Protein AF-A0A356X619-F1 (afdb_monomer)

pLDDT: mean 82.6, std 17.95, range [39.81, 95.94]

Structure (mmCIF, N/CA/C/O backbone):
data_AF-A0A356X619-F1
#
_entry.id   AF-A0A356X619-F1
#
loop_
_atom_site.group_PDB
_atom_site.id
_atom_site.type_symbol
_atom_site.label_atom_id
_atom_site.label_alt_id
_atom_site.label_comp_id
_atom_site.label_asym_id
_atom_site.label_entity_id
_atom_site.label_seq_id
_atom_site.pdbx_PDB_ins_code
_atom_site.Cartn_x
_atom_site.Cartn_y
_atom_site.Cartn_z
_atom_site.occupancy
_atom_site.B_iso_or_equiv
_atom_site.auth_seq_id
_atom_site.auth_comp_id
_atom_site.auth_asym_id
_atom_site.auth_atom_id
_atom_site.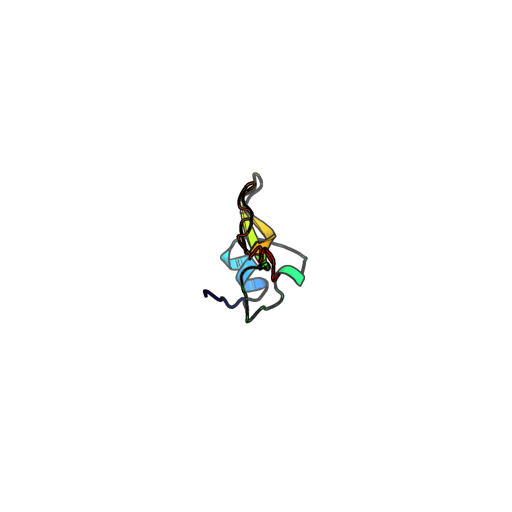pdbx_PDB_model_num
ATOM 1 N N . MET A 1 1 ? 16.925 -6.884 -10.636 1.00 67.38 1 MET A N 1
ATOM 2 C CA . MET A 1 1 ? 16.051 -5.847 -10.045 1.00 67.38 1 MET A CA 1
ATOM 3 C C . MET A 1 1 ? 14.675 -6.455 -9.821 1.00 67.38 1 MET A C 1
ATOM 5 O O . MET A 1 1 ? 14.178 -7.083 -10.747 1.00 67.38 1 MET A O 1
ATOM 9 N N . LYS A 1 2 ? 14.100 -6.352 -8.616 1.00 78.38 2 LYS A N 1
ATOM 10 C CA . LYS A 1 2 ? 12.745 -6.863 -8.344 1.00 78.38 2 LYS A CA 1
ATOM 11 C C . LYS A 1 2 ? 11.728 -5.766 -8.662 1.00 78.38 2 LYS A C 1
ATOM 13 O O . LYS A 1 2 ? 11.967 -4.613 -8.316 1.00 78.38 2 LYS A O 1
ATOM 18 N N . ARG A 1 3 ? 10.647 -6.128 -9.346 1.00 88.25 3 ARG A N 1
ATOM 19 C CA . ARG A 1 3 ? 9.518 -5.254 -9.677 1.00 88.25 3 ARG A CA 1
ATOM 20 C C . ARG A 1 3 ? 8.233 -5.959 -9.277 1.00 88.25 3 ARG A C 1
ATOM 22 O O . ARG A 1 3 ? 8.192 -7.188 -9.332 1.00 88.25 3 ARG A O 1
ATOM 29 N N . TYR A 1 4 ? 7.221 -5.187 -8.912 1.00 92.12 4 TYR A N 1
ATOM 30 C CA . TYR A 1 4 ? 5.896 -5.705 -8.586 1.00 92.12 4 TYR A CA 1
ATOM 31 C C . TYR A 1 4 ? 4.812 -4.942 -9.346 1.00 92.12 4 TYR A C 1
ATOM 33 O O . TYR A 1 4 ? 5.058 -3.866 -9.897 1.00 92.12 4 TYR A O 1
ATOM 41 N N . VAL A 1 5 ? 3.621 -5.529 -9.366 1.00 94.31 5 VAL A N 1
ATOM 42 C CA . VAL A 1 5 ? 2.394 -4.931 -9.888 1.00 94.31 5 VAL A CA 1
ATOM 43 C C . VAL A 1 5 ? 1.430 -4.780 -8.722 1.00 94.31 5 VAL A C 1
ATOM 45 O O . VAL A 1 5 ? 1.272 -5.703 -7.923 1.00 94.31 5 VAL A O 1
ATOM 48 N N . PHE A 1 6 ? 0.801 -3.618 -8.633 1.00 94.69 6 PHE A N 1
ATOM 49 C CA . PHE A 1 6 ? -0.334 -3.362 -7.767 1.00 94.69 6 PHE A CA 1
ATOM 50 C C . PHE A 1 6 ? -1.510 -2.938 -8.637 1.00 94.69 6 PHE A C 1
ATOM 52 O O . PHE A 1 6 ? -1.470 -1.883 -9.255 1.00 94.69 6 PHE A O 1
ATOM 59 N N . GLU A 1 7 ? -2.526 -3.786 -8.728 1.00 95.88 7 GLU A N 1
ATOM 60 C CA . GLU A 1 7 ? -3.718 -3.552 -9.556 1.00 95.88 7 GLU A CA 1
ATOM 61 C C . GLU A 1 7 ? -5.021 -3.919 -8.833 1.00 95.88 7 GLU A C 1
ATOM 63 O O . GLU A 1 7 ? -6.089 -3.898 -9.436 1.00 95.88 7 GLU A O 1
ATOM 68 N N . ALA A 1 8 ? -4.922 -4.282 -7.550 1.00 93.81 8 ALA A N 1
ATOM 69 C CA . ALA A 1 8 ? -6.070 -4.678 -6.749 1.00 93.81 8 ALA A CA 1
ATOM 70 C C . ALA A 1 8 ? -6.971 -3.470 -6.488 1.00 93.81 8 ALA A C 1
ATOM 72 O O . ALA A 1 8 ? -6.487 -2.388 -6.142 1.00 93.81 8 ALA A O 1
ATOM 73 N N . ASP A 1 9 ? -8.279 -3.667 -6.627 1.00 94.00 9 ASP A N 1
ATOM 74 C CA . ASP A 1 9 ? -9.241 -2.617 -6.341 1.00 94.00 9 ASP A CA 1
ATOM 75 C C . ASP A 1 9 ? -9.440 -2.412 -4.829 1.00 94.00 9 ASP A C 1
ATOM 77 O O . ASP A 1 9 ? -8.938 -3.153 -3.975 1.00 94.00 9 ASP A O 1
ATOM 81 N N . LYS A 1 10 ? -10.188 -1.362 -4.487 1.00 94.88 10 LYS A N 1
ATOM 82 C CA . LYS A 1 10 ? -10.470 -1.007 -3.096 1.00 94.88 10 LYS A CA 1
ATOM 83 C C . LYS A 1 10 ? -11.156 -2.135 -2.322 1.00 94.88 10 LYS A C 1
ATOM 85 O O . LYS A 1 10 ? -10.775 -2.395 -1.181 1.00 94.88 10 LYS A O 1
ATOM 90 N N . LEU A 1 11 ? -12.167 -2.777 -2.905 1.00 95.62 11 LEU A N 1
ATOM 91 C CA . LEU A 1 11 ? -12.971 -3.784 -2.212 1.00 95.62 11 LEU A CA 1
ATOM 92 C C . LEU A 1 11 ? -12.140 -5.030 -1.911 1.00 95.62 11 LEU A C 1
ATOM 94 O O . LEU A 1 11 ? -12.233 -5.576 -0.808 1.00 95.62 11 LEU A O 1
ATOM 98 N N . ASP A 1 12 ? -11.287 -5.437 -2.845 1.00 95.69 12 ASP A N 1
ATOM 99 C CA . ASP A 1 12 ? -10.381 -6.567 -2.673 1.00 95.69 12 ASP A CA 1
ATOM 100 C C . ASP A 1 12 ? -9.382 -6.311 -1.544 1.00 95.69 12 ASP A C 1
ATOM 102 O O . ASP A 1 12 ? -9.202 -7.155 -0.661 1.00 95.69 12 ASP A O 1
ATOM 106 N N . VAL A 1 13 ? -8.770 -5.125 -1.511 1.00 94.81 13 VAL A N 1
ATOM 107 C CA . VAL A 1 13 ? -7.808 -4.760 -0.463 1.00 94.81 13 VAL A CA 1
ATOM 108 C C . VAL A 1 13 ? -8.494 -4.666 0.904 1.00 94.81 13 VAL A C 1
ATOM 110 O O . VAL A 1 13 ? -8.014 -5.247 1.881 1.00 94.81 13 VAL A O 1
ATOM 113 N N . GLU A 1 14 ? -9.625 -3.968 0.996 1.00 95.56 14 GLU A N 1
ATOM 114 C CA . GLU A 1 14 ? -10.348 -3.789 2.260 1.00 95.56 14 GLU A CA 1
ATOM 115 C C . GLU A 1 14 ? -10.848 -5.123 2.829 1.00 95.56 14 GLU A C 1
ATOM 117 O O . GLU A 1 14 ? -10.652 -5.400 4.016 1.00 95.56 14 GLU A O 1
ATOM 122 N N . SER A 1 15 ? -11.433 -5.981 1.989 1.00 95.94 15 SER A N 1
ATOM 123 C CA . SER A 1 15 ? -11.965 -7.280 2.412 1.00 95.94 15 SER A CA 1
ATOM 124 C C . SER A 1 15 ? -10.868 -8.282 2.780 1.00 95.94 15 SER A C 1
ATOM 126 O O . SER A 1 15 ? -10.992 -8.973 3.792 1.00 95.94 15 SER A O 1
ATOM 128 N N . THR A 1 16 ? -9.770 -8.324 2.021 1.00 95.94 16 THR A N 1
ATOM 129 C CA . THR A 1 16 ? -8.659 -9.259 2.260 1.00 95.94 16 THR A CA 1
ATOM 130 C C . THR A 1 16 ? -7.901 -8.920 3.537 1.00 95.94 16 THR A C 1
ATOM 132 O O . THR A 1 16 ? -7.550 -9.809 4.317 1.00 95.94 16 THR A O 1
ATOM 135 N N . PHE A 1 17 ? -7.636 -7.633 3.776 1.00 94.44 17 PHE A N 1
ATOM 136 C CA . PHE A 1 17 ? -6.790 -7.208 4.892 1.00 94.44 17 PHE A CA 1
ATOM 137 C C . PHE A 1 17 ? -7.575 -6.748 6.122 1.00 94.44 17 PHE A C 1
ATOM 139 O O . PHE A 1 17 ? -6.977 -6.625 7.197 1.00 94.44 17 PHE A O 1
ATOM 146 N N . GLY A 1 18 ? -8.894 -6.571 6.004 1.00 94.12 18 GLY A N 1
ATOM 147 C CA . GLY A 1 18 ? -9.754 -6.091 7.085 1.00 94.12 18 GLY A CA 1
ATOM 148 C C . GLY A 1 18 ? -9.482 -4.628 7.431 1.00 94.12 18 GLY A C 1
ATOM 149 O O . GLY A 1 18 ? -9.503 -4.262 8.603 1.00 94.12 18 GLY A O 1
ATOM 150 N N . VAL A 1 19 ? -9.170 -3.814 6.422 1.00 94.75 19 VAL A N 1
ATOM 151 C CA . VAL A 1 19 ? -8.894 -2.376 6.555 1.00 94.75 19 VAL A CA 1
ATOM 152 C C . VAL A 1 19 ? -10.002 -1.564 5.901 1.00 94.75 19 VAL A C 1
ATOM 154 O O . VAL A 1 19 ? -10.755 -2.088 5.085 1.00 94.75 19 VAL A O 1
ATOM 157 N N . LYS A 1 20 ? -10.102 -0.280 6.250 1.00 92.94 20 LYS A N 1
ATOM 158 C CA . LYS A 1 20 ? -10.998 0.668 5.583 1.00 92.94 20 LYS A CA 1
ATOM 159 C C . LYS A 1 20 ? -10.300 1.997 5.362 1.00 92.94 20 LYS A C 1
ATOM 161 O O . LYS A 1 20 ? -9.578 2.456 6.246 1.00 92.94 20 LYS A O 1
ATOM 166 N N . SER A 1 21 ? -10.531 2.618 4.212 1.00 91.81 21 SER A N 1
ATOM 167 C CA . SER A 1 21 ? -10.087 3.986 3.953 1.00 91.81 21 SER A CA 1
ATOM 168 C C . SER A 1 21 ? -10.945 4.679 2.906 1.00 91.81 21 SER A C 1
ATOM 170 O O . SER A 1 21 ? -11.238 4.136 1.843 1.00 91.81 21 SER A O 1
ATOM 172 N N . ASP A 1 22 ? -11.295 5.935 3.157 1.00 92.94 22 ASP A N 1
ATOM 173 C CA . ASP A 1 22 ? -12.009 6.767 2.183 1.00 92.94 22 ASP A CA 1
ATOM 174 C C . ASP A 1 22 ? -11.087 7.304 1.076 1.00 92.94 22 ASP A C 1
ATOM 176 O O . ASP A 1 22 ? -11.555 7.816 0.057 1.00 92.94 22 ASP A O 1
ATOM 180 N N . SER A 1 23 ? -9.771 7.158 1.244 1.00 91.88 23 SER A N 1
ATOM 181 C CA . SER A 1 23 ? -8.775 7.702 0.328 1.00 91.88 23 SER A CA 1
ATOM 182 C C . SER A 1 23 ? -8.579 6.815 -0.903 1.00 91.88 23 SER A C 1
ATOM 184 O O . SER A 1 23 ? -7.973 5.749 -0.823 1.00 91.88 23 SER A O 1
ATOM 186 N N . GLN A 1 24 ? -9.054 7.278 -2.062 1.00 91.44 24 GLN A N 1
ATOM 187 C CA . GLN A 1 24 ? -8.958 6.543 -3.333 1.00 91.44 24 GLN A CA 1
ATOM 188 C C . GLN A 1 24 ? -7.516 6.392 -3.843 1.00 91.44 24 GLN A C 1
ATOM 190 O O . GLN A 1 24 ? -7.198 5.399 -4.489 1.00 91.44 24 GLN A O 1
ATOM 195 N N . ILE A 1 25 ? -6.623 7.324 -3.491 1.00 90.81 25 ILE A N 1
ATOM 196 C CA . ILE A 1 25 ? -5.211 7.310 -3.918 1.00 90.81 25 ILE A CA 1
ATOM 197 C C . ILE A 1 25 ? -4.439 6.080 -3.405 1.00 90.81 25 ILE A C 1
ATOM 199 O O . ILE A 1 25 ? -3.409 5.706 -3.957 1.00 90.81 25 ILE A O 1
ATOM 203 N N . LEU A 1 26 ? -4.929 5.425 -2.345 1.00 93.19 26 LEU A N 1
ATOM 204 C CA . LEU A 1 26 ? -4.347 4.186 -1.818 1.00 93.19 26 LEU A CA 1
ATOM 205 C C . LEU A 1 26 ? -4.541 2.991 -2.753 1.00 93.19 26 LEU A C 1
ATOM 207 O O . LEU A 1 26 ? -3.852 1.989 -2.597 1.00 93.19 26 LEU A O 1
ATOM 211 N N . TYR A 1 27 ? -5.476 3.097 -3.692 1.00 93.75 27 TYR A N 1
ATOM 212 C CA . TYR A 1 27 ? -5.894 2.016 -4.578 1.00 93.75 27 TYR A CA 1
ATOM 213 C C . TYR A 1 27 ? -5.597 2.339 -6.046 1.00 93.75 27 TYR A C 1
ATOM 215 O O . TYR A 1 27 ? -6.054 1.632 -6.939 1.00 93.75 27 TYR A O 1
ATOM 223 N N . GLU A 1 28 ? -4.838 3.408 -6.313 1.00 93.06 28 GLU A N 1
ATOM 224 C CA . GLU A 1 28 ? -4.390 3.709 -7.668 1.00 93.06 28 GLU A CA 1
ATOM 225 C C . GLU A 1 28 ? -3.441 2.607 -8.162 1.00 93.06 28 GLU A C 1
ATOM 227 O O . GLU A 1 28 ? -2.455 2.286 -7.487 1.00 93.06 28 GLU A O 1
ATOM 232 N N . PRO A 1 29 ? -3.715 2.013 -9.335 1.00 93.69 29 PRO A N 1
ATOM 233 C CA . PRO A 1 29 ? -2.908 0.922 -9.843 1.00 93.69 29 PRO A CA 1
ATOM 234 C C . PRO A 1 29 ? -1.512 1.407 -10.245 1.00 93.69 29 PRO A C 1
ATOM 236 O O . PRO A 1 29 ? -1.333 2.456 -10.865 1.00 93.69 29 PRO A O 1
ATOM 239 N N . ASN A 1 30 ? -0.507 0.591 -9.947 1.00 93.88 30 ASN A N 1
ATOM 240 C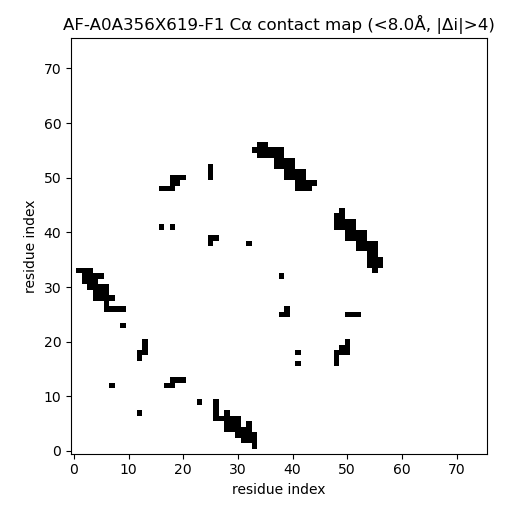 CA . ASN A 1 30 ? 0.871 0.778 -10.361 1.00 93.88 30 ASN A CA 1
ATOM 241 C C . ASN A 1 30 ? 1.428 -0.530 -10.941 1.00 93.88 30 ASN A C 1
ATOM 243 O O . ASN A 1 30 ? 1.741 -1.479 -10.224 1.00 93.88 30 ASN A O 1
ATOM 247 N N . TYR A 1 31 ? 1.599 -0.561 -12.261 1.00 94.50 31 TYR A N 1
ATOM 248 C CA . TYR A 1 31 ? 2.095 -1.731 -12.997 1.00 94.50 31 TYR A CA 1
ATOM 249 C C . TYR A 1 31 ? 3.626 -1.837 -13.048 1.00 94.50 31 TYR A C 1
ATOM 251 O O . TYR A 1 31 ? 4.168 -2.756 -13.661 1.00 94.50 31 TYR A O 1
ATOM 259 N N . ASN A 1 32 ? 4.345 -0.888 -12.447 1.00 92.81 32 ASN A N 1
ATOM 260 C CA . ASN A 1 32 ? 5.802 -0.845 -12.468 1.00 92.81 32 ASN A CA 1
ATOM 261 C C . ASN A 1 32 ? 6.352 -0.345 -11.129 1.00 92.81 32 ASN A C 1
ATOM 263 O O . ASN A 1 32 ? 7.102 0.631 -11.057 1.00 92.81 32 ASN A O 1
ATOM 267 N N . VAL A 1 33 ? 5.974 -1.035 -10.057 1.00 92.31 33 VAL A N 1
ATOM 268 C CA . VAL A 1 33 ? 6.455 -0.742 -8.710 1.00 92.31 33 VAL A CA 1
ATOM 269 C C . VAL A 1 33 ? 7.945 -1.079 -8.649 1.00 92.31 33 VAL A C 1
ATOM 271 O O . VAL A 1 33 ? 8.350 -2.219 -8.899 1.00 92.31 33 VAL A O 1
ATOM 274 N N . ILE A 1 34 ? 8.760 -0.075 -8.328 1.00 92.69 34 ILE A N 1
ATOM 275 C CA . ILE A 1 34 ? 10.224 -0.138 -8.204 1.00 92.69 34 ILE A CA 1
ATOM 276 C C . ILE A 1 34 ? 10.659 0.452 -6.855 1.00 92.69 34 ILE A C 1
ATOM 278 O O . ILE A 1 34 ? 9.878 1.191 -6.252 1.00 92.69 34 ILE A O 1
ATOM 282 N N . PRO A 1 35 ? 11.887 0.180 -6.370 1.00 91.50 35 PRO A N 1
ATOM 283 C CA . PRO A 1 35 ? 12.427 0.906 -5.223 1.00 91.50 35 PRO A CA 1
ATOM 284 C C . PRO A 1 35 ? 12.311 2.425 -5.426 1.00 91.50 35 PRO A C 1
ATOM 286 O O . PRO A 1 35 ? 12.599 2.932 -6.510 1.00 91.50 35 PRO A O 1
ATOM 289 N N . GLY A 1 36 ? 11.844 3.134 -4.403 1.00 89.75 36 GLY A N 1
ATOM 290 C CA . GLY A 1 36 ? 11.492 4.554 -4.437 1.00 89.75 36 GLY A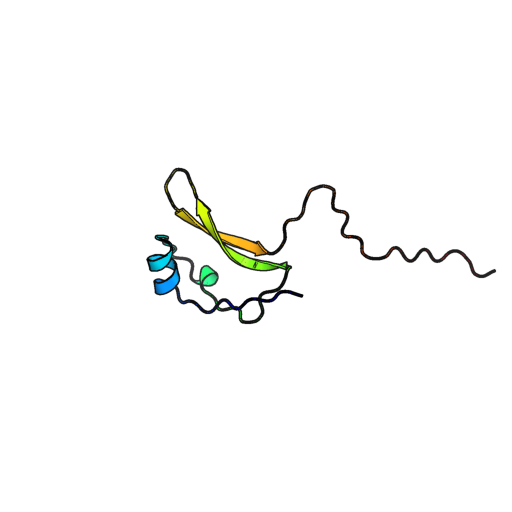 CA 1
ATOM 291 C C . GLY A 1 36 ? 10.028 4.849 -4.790 1.00 89.75 36 GLY A C 1
ATOM 292 O O . GLY A 1 36 ? 9.587 5.977 -4.593 1.00 89.75 36 GLY A O 1
ATOM 293 N N . ALA A 1 37 ? 9.252 3.872 -5.271 1.00 91.44 37 ALA A N 1
ATOM 294 C CA . ALA A 1 37 ? 7.826 4.063 -5.537 1.00 91.44 37 ALA A CA 1
ATOM 295 C C . ALA A 1 37 ? 7.009 4.125 -4.236 1.00 91.44 37 ALA A C 1
ATOM 297 O O . ALA A 1 37 ? 7.269 3.377 -3.293 1.00 91.44 37 ALA A O 1
ATOM 298 N N . THR A 1 38 ? 5.987 4.98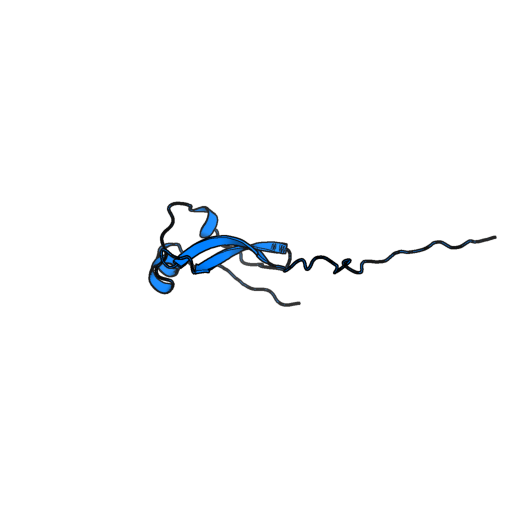0 -4.210 1.00 91.81 38 THR A N 1
ATOM 299 C CA . THR A 1 38 ? 4.997 5.028 -3.126 1.00 91.81 38 THR A CA 1
ATOM 300 C C . THR A 1 38 ? 3.966 3.921 -3.308 1.00 91.81 38 THR A C 1
ATOM 302 O O . THR A 1 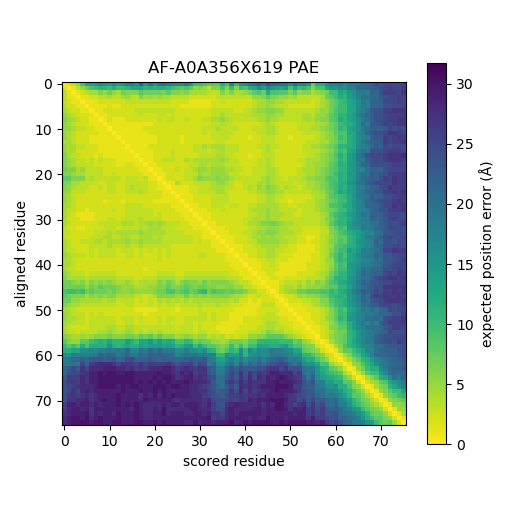38 ? 3.435 3.744 -4.402 1.00 91.81 38 THR A O 1
ATOM 305 N N . MET A 1 39 ? 3.679 3.191 -2.233 1.00 92.94 39 MET A N 1
ATOM 306 C CA . MET A 1 39 ? 2.771 2.048 -2.209 1.00 92.94 39 MET A CA 1
ATOM 307 C C . MET A 1 39 ? 1.868 2.086 -0.975 1.00 92.94 39 MET A C 1
ATOM 309 O O . MET A 1 39 ? 2.303 2.562 0.079 1.00 92.94 39 MET A O 1
ATOM 313 N N . PRO A 1 40 ? 0.639 1.553 -1.059 1.00 94.25 40 PRO A N 1
ATOM 314 C CA . PRO A 1 40 ? -0.139 1.260 0.133 1.00 94.25 40 PRO A CA 1
ATOM 315 C C . PRO A 1 40 ? 0.533 0.138 0.935 1.00 94.25 40 PRO A C 1
ATOM 317 O O . PRO A 1 40 ? 0.960 -0.879 0.385 1.00 94.25 40 PRO A O 1
ATOM 320 N N . ILE A 1 41 ? 0.605 0.307 2.250 1.00 94.06 41 ILE A N 1
ATOM 321 C CA . ILE A 1 41 ? 1.058 -0.709 3.196 1.00 94.06 41 ILE A CA 1
ATOM 322 C C . ILE A 1 41 ? 0.017 -0.890 4.296 1.00 94.06 41 ILE A C 1
ATOM 324 O O . ILE A 1 41 ? -0.655 0.060 4.702 1.00 94.06 41 ILE A O 1
ATOM 328 N N . ILE A 1 42 ? -0.092 -2.123 4.786 1.00 95.25 42 ILE A N 1
ATOM 329 C CA . ILE A 1 42 ? -0.929 -2.459 5.934 1.00 95.25 42 ILE A CA 1
ATOM 330 C C . ILE A 1 42 ? -0.052 -2.434 7.180 1.00 95.25 42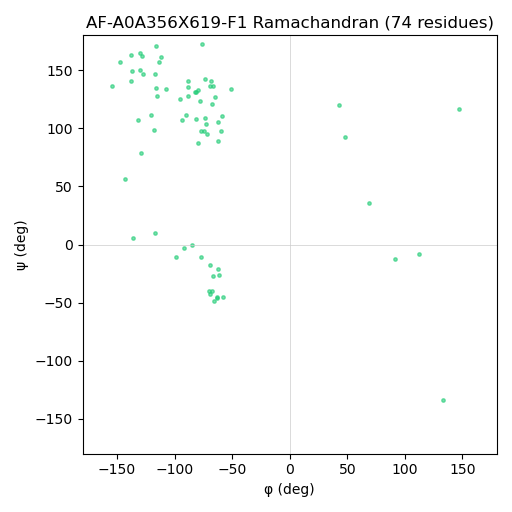 ILE A C 1
ATOM 332 O O . ILE A 1 42 ? 0.973 -3.114 7.234 1.00 95.25 42 ILE A O 1
ATOM 336 N N . ILE A 1 43 ? -0.458 -1.658 8.176 1.00 95.06 43 ILE A N 1
ATOM 337 C CA . ILE A 1 43 ? 0.223 -1.553 9.465 1.00 95.06 43 ILE A CA 1
ATOM 338 C C . ILE A 1 43 ? -0.696 -2.040 10.580 1.00 95.06 43 ILE A C 1
ATOM 340 O O . ILE A 1 43 ? -1.912 -1.863 10.516 1.00 95.06 43 ILE A O 1
ATOM 344 N N . SER A 1 44 ? -0.115 -2.643 11.611 1.00 94.12 44 SER A N 1
ATOM 345 C CA . SER A 1 44 ? -0.834 -2.945 12.848 1.00 94.12 44 SER A CA 1
ATOM 346 C C . SER A 1 44 ? -0.739 -1.747 13.788 1.00 94.12 44 SER A C 1
ATOM 348 O O . SER A 1 44 ? 0.357 -1.259 14.059 1.00 94.12 44 SER A O 1
ATOM 350 N N . THR A 1 45 ? -1.878 -1.286 14.282 1.00 87.62 45 THR A N 1
ATOM 351 C CA . THR A 1 45 ? -2.026 -0.232 15.287 1.00 87.62 45 THR A CA 1
ATOM 352 C C . THR A 1 45 ? -2.668 -0.818 16.547 1.00 87.62 45 THR A C 1
ATOM 354 O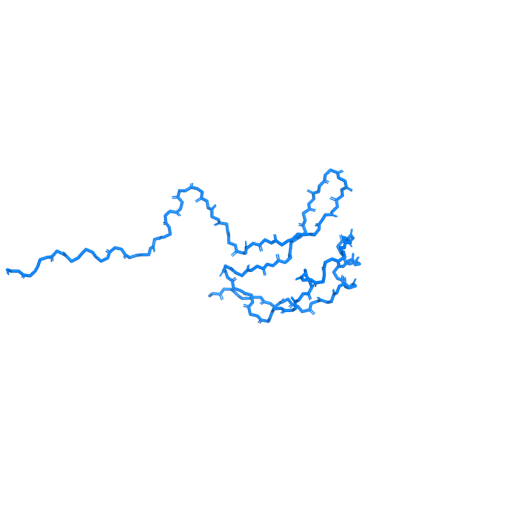 O . THR A 1 45 ? -3.136 -1.958 16.546 1.00 87.62 45 THR A O 1
ATOM 357 N N . GLU A 1 46 ? -2.714 -0.048 17.635 1.00 89.94 46 GLU A N 1
ATOM 358 C CA . GLU A 1 46 ? -3.422 -0.458 18.861 1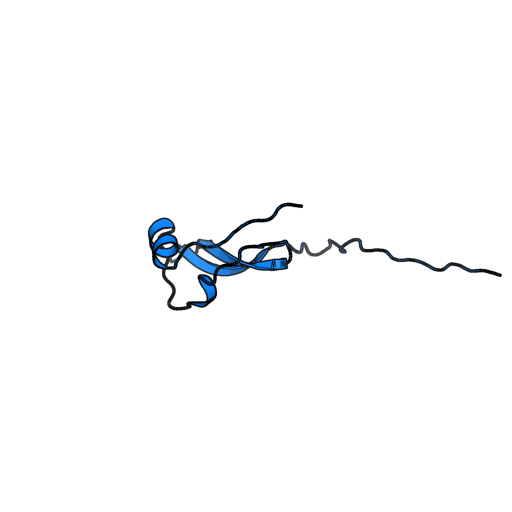.00 89.94 46 GLU A CA 1
ATOM 359 C C . GLU A 1 46 ? -4.932 -0.662 18.628 1.00 89.94 46 GLU A C 1
ATOM 361 O O . GLU A 1 46 ? -5.566 -1.467 19.304 1.00 89.94 46 GLU A O 1
ATOM 366 N N . GLU A 1 47 ? -5.493 0.018 17.626 1.00 87.25 47 GLU A N 1
ATOM 367 C CA . GLU A 1 47 ? -6.912 -0.030 17.259 1.00 87.25 47 GLU A CA 1
ATOM 368 C C . GLU A 1 47 ? -7.233 -1.093 16.190 1.00 87.25 47 GLU A C 1
ATOM 370 O O . GLU A 1 47 ? -8.395 -1.279 15.829 1.00 87.25 47 GLU A O 1
ATOM 375 N N . GLY A 1 48 ? -6.226 -1.808 15.669 1.00 90.06 48 GLY A N 1
ATOM 376 C CA . GLY A 1 48 ? -6.406 -2.861 14.669 1.00 90.06 48 GLY A CA 1
ATOM 377 C C . GLY A 1 48 ? -5.427 -2.763 13.503 1.00 90.06 48 GLY A C 1
ATOM 378 O O . GLY A 1 48 ? -4.222 -2.645 13.694 1.00 90.06 48 GLY A O 1
ATOM 379 N N . ARG A 1 49 ? -5.924 -2.888 12.270 1.00 94.75 49 ARG A N 1
ATOM 380 C CA . ARG A 1 49 ? -5.111 -2.733 11.055 1.00 94.75 49 ARG A CA 1
ATOM 381 C C . ARG A 1 49 ? -5.461 -1.425 10.363 1.00 94.75 49 ARG A C 1
ATOM 383 O O . ARG A 1 49 ? -6.633 -1.130 10.155 1.00 94.75 49 ARG A O 1
ATOM 390 N N . GLY A 1 50 ? -4.438 -0.678 9.969 1.00 93.56 50 GLY A N 1
ATOM 391 C CA . GLY A 1 50 ? -4.555 0.527 9.158 1.00 93.56 50 GLY A CA 1
ATOM 392 C C . GLY A 1 50 ? -3.929 0.333 7.784 1.00 93.56 50 GLY A C 1
ATOM 393 O O . GLY A 1 50 ? -3.045 -0.505 7.608 1.00 93.56 50 GLY A O 1
ATOM 394 N N . ILE A 1 51 ? -4.370 1.133 6.817 1.00 95.00 51 ILE A N 1
ATOM 395 C CA . ILE A 1 51 ? -3.749 1.242 5.497 1.00 95.00 51 ILE A CA 1
ATOM 396 C C . ILE A 1 51 ? -3.199 2.659 5.321 1.00 95.00 51 ILE A C 1
ATOM 398 O O . ILE A 1 51 ? -3.907 3.640 5.543 1.00 95.00 51 ILE A O 1
ATOM 402 N N . VAL A 1 52 ? -1.925 2.770 4.951 1.00 93.81 52 VAL A N 1
ATOM 403 C CA . VAL A 1 52 ? -1.219 4.048 4.758 1.00 93.81 52 VAL A CA 1
ATOM 404 C C . VAL A 1 52 ? -0.343 3.988 3.512 1.00 93.81 52 VAL A C 1
ATOM 406 O O . VAL A 1 52 ? -0.040 2.902 3.028 1.00 93.81 52 VAL A O 1
ATOM 409 N N . GLN A 1 53 ? 0.098 5.134 2.994 1.00 92.88 53 GLN A N 1
ATOM 410 C CA . GLN A 1 53 ? 1.113 5.170 1.938 1.00 92.88 53 GLN A CA 1
ATOM 411 C C . GLN A 1 53 ? 2.518 5.192 2.538 1.00 92.88 53 GLN A C 1
ATOM 413 O O . GLN A 1 53 ? 2.770 5.888 3.520 1.00 92.88 53 GLN A O 1
ATOM 418 N N . SER A 1 54 ? 3.446 4.467 1.921 1.00 92.94 54 SER A N 1
ATOM 419 C CA . SER A 1 54 ? 4.867 4.545 2.246 1.00 92.94 54 SER A CA 1
ATOM 420 C C . SER A 1 54 ? 5.735 4.303 1.017 1.00 92.94 54 SER A C 1
ATOM 422 O O . SER A 1 54 ? 5.300 3.693 0.040 1.00 92.94 54 SER A O 1
ATOM 424 N N . VAL A 1 55 ? 6.968 4.802 1.054 1.00 91.69 55 VAL A N 1
ATOM 425 C CA . VAL A 1 55 ? 7.941 4.631 -0.029 1.00 91.69 55 VAL A CA 1
ATOM 426 C C . VAL A 1 55 ? 8.612 3.271 0.107 1.00 91.69 55 VAL A C 1
ATOM 428 O O . VAL A 1 55 ? 9.107 2.905 1.174 1.00 91.69 55 VAL A O 1
ATOM 431 N N . TRP A 1 56 ? 8.670 2.517 -0.987 1.00 89.56 56 TRP A N 1
ATOM 432 C CA . TRP A 1 56 ? 9.389 1.256 -1.010 1.00 89.56 56 TRP A CA 1
ATOM 433 C C . TRP A 1 56 ? 10.899 1.492 -1.000 1.00 89.56 56 TRP A C 1
ATOM 435 O O . TRP A 1 56 ? 11.511 1.814 -2.012 1.00 89.56 56 TRP A O 1
ATOM 445 N N . GLY A 1 57 ? 11.508 1.272 0.154 1.00 87.25 57 GLY A N 1
ATOM 446 C CA . GLY A 1 57 ? 12.947 1.372 0.350 1.00 87.25 57 GLY A CA 1
ATOM 447 C C . GLY A 1 57 ? 13.203 1.870 1.758 1.00 87.25 57 GLY A C 1
ATOM 448 O O . GLY A 1 57 ? 12.777 2.966 2.112 1.00 87.25 57 GLY A O 1
ATOM 449 N N . LEU A 1 58 ? 13.857 1.049 2.575 1.00 79.25 58 LEU A N 1
ATOM 450 C CA . LEU A 1 58 ? 14.267 1.474 3.905 1.00 79.25 58 LEU A CA 1
ATOM 451 C C . LEU A 1 58 ? 15.512 2.339 3.745 1.00 79.25 58 LEU A C 1
ATOM 453 O O . LEU A 1 58 ? 16.488 1.899 3.148 1.00 79.25 58 LEU A O 1
ATOM 457 N N . LYS A 1 59 ? 15.459 3.568 4.256 1.00 72.69 59 LYS A N 1
ATOM 458 C CA . LYS A 1 59 ? 16.657 4.375 4.471 1.00 72.69 59 LYS A CA 1
ATOM 459 C C . LYS A 1 59 ? 17.096 4.133 5.902 1.00 72.69 59 LYS A C 1
ATOM 461 O O . LYS A 1 59 ? 16.418 4.579 6.826 1.00 72.69 59 LYS A O 1
ATOM 466 N N . PHE A 1 60 ? 18.180 3.396 6.087 1.00 68.69 60 PHE A N 1
ATOM 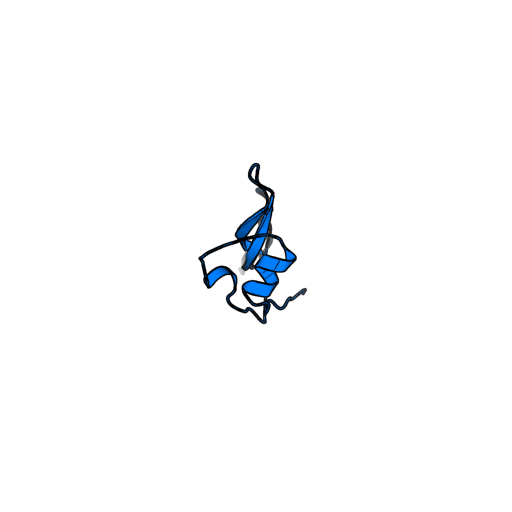467 C CA . PHE A 1 60 ? 18.800 3.278 7.398 1.00 68.69 60 PHE A CA 1
ATOM 468 C C . PHE A 1 60 ? 19.676 4.513 7.630 1.00 68.69 60 PHE A C 1
ATOM 470 O O . PHE A 1 60 ? 20.448 4.903 6.753 1.00 68.69 60 PHE A O 1
ATOM 477 N N . GLU A 1 61 ? 19.546 5.165 8.789 1.00 58.94 61 GLU A N 1
ATOM 478 C CA . GLU A 1 61 ? 20.460 6.248 9.166 1.00 58.94 61 GLU A CA 1
ATOM 479 C C . GLU A 1 61 ? 21.894 5.692 9.193 1.00 58.94 61 GLU A C 1
ATOM 481 O O . GLU A 1 61 ? 22.225 4.849 10.024 1.00 58.94 61 GLU A O 1
ATOM 486 N N . GLY A 1 62 ? 22.729 6.125 8.242 1.00 60.62 62 GLY A N 1
ATOM 487 C CA . GLY A 1 62 ? 24.114 5.664 8.085 1.00 60.62 62 GLY A CA 1
ATOM 488 C C . GLY A 1 62 ? 24.403 4.845 6.821 1.00 60.62 62 GLY A C 1
ATOM 489 O O . GLY A 1 62 ? 25.575 4.621 6.524 1.00 60.62 62 GLY A O 1
ATOM 490 N N . GLU A 1 63 ? 23.391 4.453 6.041 1.00 55.00 63 GLU A N 1
ATOM 491 C CA . GLU A 1 63 ? 23.606 4.000 4.661 1.00 55.00 63 GLU A CA 1
ATOM 492 C C . GLU A 1 63 ? 23.769 5.227 3.756 1.00 55.00 63 GLU A C 1
ATOM 494 O O . GLU A 1 63 ? 22.810 5.767 3.205 1.00 55.00 63 GLU A O 1
ATOM 499 N N . ASP A 1 64 ? 25.013 5.704 3.654 1.00 55.00 64 ASP A N 1
ATOM 500 C CA . ASP A 1 64 ? 25.436 6.576 2.560 1.00 55.00 64 ASP A CA 1
ATOM 501 C C . ASP A 1 64 ? 25.278 5.751 1.277 1.00 55.00 64 ASP A C 1
ATOM 503 O O . ASP A 1 64 ? 26.003 4.777 1.057 1.00 55.00 64 ASP A O 1
ATOM 507 N N . ASP A 1 65 ? 24.243 6.072 0.501 1.00 52.44 65 ASP A N 1
ATOM 508 C CA . ASP A 1 65 ? 23.903 5.403 -0.748 1.00 52.44 65 ASP A CA 1
ATOM 509 C C . ASP A 1 65 ? 25.109 5.569 -1.684 1.00 52.44 65 ASP A C 1
ATOM 511 O O . ASP A 1 65 ? 25.356 6.637 -2.250 1.00 52.44 65 ASP A O 1
ATOM 515 N N . GLY A 1 66 ? 25.950 4.533 -1.728 1.00 54.44 66 GLY A N 1
ATOM 516 C CA . GLY A 1 66 ? 27.227 4.522 -2.422 1.00 54.44 66 GLY A CA 1
ATOM 517 C C . GLY A 1 66 ? 27.030 4.733 -3.919 1.00 54.44 66 GLY A C 1
ATOM 518 O O . GLY A 1 66 ? 26.914 3.777 -4.679 1.00 54.44 66 GLY A O 1
ATOM 519 N N . GLY A 1 67 ? 27.031 5.998 -4.338 1.00 40.00 67 GLY A N 1
ATOM 520 C CA . GLY A 1 67 ? 26.898 6.450 -5.718 1.00 40.00 67 GLY A CA 1
ATOM 521 C C . GLY A 1 67 ? 28.010 7.430 -6.091 1.00 40.00 67 GLY A C 1
ATOM 522 O O . GLY A 1 67 ? 27.810 8.636 -6.113 1.00 40.00 67 GLY A O 1
ATOM 523 N N . THR A 1 68 ? 29.189 6.875 -6.378 1.00 45.88 68 THR A N 1
ATOM 524 C CA . THR A 1 68 ? 30.312 7.432 -7.160 1.00 45.88 68 THR A CA 1
ATOM 525 C C . THR A 1 68 ? 30.791 8.860 -6.840 1.00 45.88 68 THR A C 1
ATOM 527 O O . THR A 1 68 ? 30.434 9.833 -7.502 1.00 45.88 68 THR A O 1
ATOM 530 N N . ARG A 1 69 ? 31.788 8.976 -5.950 1.00 39.81 69 ARG A N 1
ATOM 531 C CA . ARG A 1 69 ? 32.755 10.087 -6.001 1.00 39.81 69 ARG A CA 1
ATOM 532 C C . ARG A 1 69 ? 33.773 9.810 -7.111 1.00 39.81 69 ARG A C 1
ATOM 534 O O . ARG A 1 69 ? 34.747 9.100 -6.874 1.00 39.81 69 ARG A O 1
ATOM 541 N N . ILE A 1 70 ? 33.592 10.392 -8.297 1.00 55.53 70 ILE A N 1
ATOM 542 C CA . ILE A 1 70 ? 34.728 10.580 -9.210 1.00 55.53 70 ILE A CA 1
ATOM 543 C C . ILE A 1 70 ? 35.552 11.729 -8.627 1.00 55.53 70 ILE A C 1
ATOM 545 O O . ILE A 1 70 ? 35.211 12.899 -8.792 1.00 55.53 70 ILE A O 1
ATOM 549 N N . ARG A 1 71 ? 36.618 11.399 -7.892 1.00 51.34 71 ARG A N 1
ATOM 550 C CA . ARG A 1 71 ? 37.706 12.354 -7.676 1.00 51.34 71 ARG A CA 1
ATOM 551 C C . ARG A 1 71 ? 38.465 12.446 -8.993 1.00 51.34 71 ARG A C 1
ATOM 553 O O . ARG A 1 71 ? 39.131 11.493 -9.380 1.00 51.34 71 ARG A O 1
ATOM 560 N N . HIS A 1 72 ? 38.332 13.570 -9.686 1.00 42.97 72 HIS A N 1
ATOM 561 C CA . HIS A 1 72 ? 39.350 13.969 -10.646 1.00 42.97 72 HIS A CA 1
ATOM 562 C C . HIS A 1 72 ? 40.566 14.422 -9.832 1.00 42.97 72 HIS A C 1
ATOM 564 O O . HIS A 1 72 ? 40.591 15.549 -9.349 1.00 42.97 72 HIS A O 1
ATOM 570 N N . GLU A 1 73 ? 41.520 13.517 -9.617 1.00 46.97 73 GLU A N 1
ATOM 571 C CA . GLU A 1 73 ? 42.901 13.903 -9.328 1.00 46.97 73 GLU A CA 1
ATOM 572 C C . GLU A 1 73 ? 43.640 14.009 -10.667 1.00 46.97 73 GLU A C 1
ATOM 574 O O . GLU A 1 73 ? 43.777 13.034 -11.403 1.00 46.97 73 GLU A O 1
ATOM 579 N N . ASP A 1 74 ? 43.978 15.260 -10.971 1.00 45.19 74 ASP A N 1
ATOM 580 C CA . ASP A 1 74 ? 45.087 15.806 -11.750 1.00 45.19 74 ASP A CA 1
ATOM 581 C C . ASP A 1 74 ? 45.508 15.157 -13.078 1.00 45.19 74 ASP A C 1
ATOM 583 O O . ASP A 1 74 ? 46.048 14.055 -13.152 1.00 45.19 74 ASP A O 1
ATOM 587 N N . ALA A 1 75 ? 45.420 15.974 -14.132 1.00 46.44 75 ALA A N 1
ATOM 588 C CA . ALA A 1 75 ? 46.293 15.879 -15.293 1.00 46.44 75 ALA A CA 1
ATOM 589 C C . ALA A 1 75 ? 47.103 17.181 -15.415 1.00 46.44 75 ALA A C 1
ATOM 591 O O . ALA A 1 75 ? 46.597 18.166 -15.945 1.00 46.44 75 ALA A O 1
ATOM 592 N N . SER A 1 76 ? 48.339 17.092 -14.905 1.00 47.56 76 SER A N 1
ATOM 593 C CA . SER A 1 76 ? 49.575 17.827 -15.257 1.00 47.56 76 SER A CA 1
ATOM 594 C C . SER A 1 76 ? 49.625 19.354 -15.167 1.00 47.56 76 SER A C 1
ATOM 596 O O . SER A 1 76 ? 48.933 20.046 -15.938 1.00 47.56 76 SER A O 1
#

Secondary structure (DSSP, 8-state):
---EEE---HHHHHHHHT---S-GGGG--EEEE-TT-EEEEEEEETTEEEEEEEESS---TT--------------

Nearest PDB structures (foldseek):
  7xkf-assembly1_A  TM=3.923E-01  e=5.256E+00  Homo sapiens
  6vmi-assembly1_a  TM=2.469E-01  e=4.928E+00  Homo sapiens
  6v92-assembly1_L  TM=2.079E-01  e=9.387E+00  Saccharomyces cerevisiae S288C

Mean predicted aligned error: 10.17 Å

Solvent-accessible surface area (backbone atoms only — not comparable to full-atom values): 5121 Å² total; per-residue (Å²): 136,80,70,47,69,44,73,63,49,62,67,58,51,26,67,73,69,63,32,81,75,93,60,65,80,64,39,61,66,37,82,73,40,40,82,70,38,76,41,62,43,79,43,82,53,99,92,45,52,43,69,46,79,44,58,39,68,89,82,57,95,83,67,73,78,88,73,77,85,79,75,85,77,81,85,131

Sequence (76 aa):
MKRYVFEADKLDVESTFGVKSDSQILYEPNYNVIPGATMPIIISTEEGRGIVQSVWGLKFEGEDDGGTRIRHEDAS

Radius of gyration: 18.88 Å; Cα contacts (8 Å, |Δi|>4): 86; chains: 1; bounding box: 62×27×34 Å

Foldseek 3Di:
DDWDWQQDAPVRVCVVQVEDDPDRVQRPTDGTQDQQDKHWDWDQDPVGIYIDIDGRDDDDVPPPVPDDDPPPDDDD